Protein AF-A0A170URD8-F1 (afdb_monomer_lite)

Organism: Triatoma infestans (NCBI:txid30076)

InterPro domains:
  IPR011990 Tetratricopeptide-like helical domain superfamily [G3DSA:1.25.40.10] (1-136)
  IPR011990 Tetratricopeptide-like helical domain superfamily [SSF48452] (14-131)
  IPR019734 Tetratricopeptide repeat [PF13181] (67-99)
  IPR019734 Tetratricopeptide repeat [PF13181] (107-130)
  IPR019734 Tetratricopeptide repeat [PS50005] (66-99)
  IPR019734 Tetratricopeptide repeat [SM00028] (66-99)
  IPR019734 Tetratricopeptide repeat [SM00028] (104-136)
  IPR052311 MMS22L-TONSL complex component [PTHR46358] (2-126)

pLDDT: mean 93.07, std 6.32, range [70.12, 98.69]

Foldseek 3Di:
DVVVLVVLVVVVVVDDPPDDLVVLLVSLCVNLVVCVVVVNLVRSLVSLVSSCVSCVVPPVPLVSLLVSLCSNLVSCVSVVVLVRSLVSLVVNLVSCVVPLVVVLVSLQSNLVSCVVVVNNVSSVVSNVSSVVSVVD

Secondary structure (DSSP, 8-state):
-HHHHHHHHHHHHHS-SSS-HHHHHHHHHHHHHHHHHTT-HHHHHHHHHHHHHHHHHTTT-HHHHHHHHHHHHHHHHHTT-HHHHHHHHHHHHHHTTT-HHHHHHHHHHHHHHHHHHT-HHHHHHHHHHHHHHHH-

Sequence (136 aa):
IVAAMCEVEQSLTNLAPDGDYEERKKLYEDLGDMATEIGSFTTALIYYHLMLECVEKCNKKREALIECYVSLAQTYKDNRQYWKALEYFKKELELEENNPSEACKTNMNIAELYTLMGDTDRMIEHYEKAKINSES

Structure (mmCIF, N/CA/C/O backbone):
data_AF-A0A170URD8-F1
#
_entry.id   AF-A0A170URD8-F1
#
loop_
_atom_site.group_PDB
_atom_site.id
_atom_site.type_symbol
_atom_site.label_atom_id
_atom_site.label_alt_id
_atom_site.label_comp_id
_atom_site.label_asym_id
_atom_site.label_entity_id
_atom_site.label_seq_id
_atom_site.pdbx_PDB_ins_code
_atom_site.Cartn_x
_atom_site.Cartn_y
_atom_site.Cartn_z
_atom_site.occupancy
_atom_site.B_iso_or_equiv
_atom_site.auth_seq_id
_atom_site.auth_comp_id
_atom_site.auth_asym_id
_atom_site.auth_atom_id
_atom_site.pdbx_PDB_model_num
ATOM 1 N N . ILE A 1 1 ? -7.564 -15.124 14.603 1.00 74.69 1 ILE A N 1
ATOM 2 C CA . ILE A 1 1 ? -7.919 -14.033 13.670 1.00 74.69 1 ILE A CA 1
ATOM 3 C C . ILE A 1 1 ? -9.274 -13.420 14.024 1.00 74.69 1 ILE A C 1
ATOM 5 O O . ILE A 1 1 ? -9.259 -12.345 14.589 1.00 74.69 1 ILE A O 1
ATOM 9 N N . VAL A 1 2 ? -10.423 -14.094 13.855 1.00 79.06 2 VAL A N 1
ATOM 10 C CA . VAL A 1 2 ? -11.750 -13.472 14.123 1.00 79.06 2 VAL A CA 1
ATOM 11 C C . VAL A 1 2 ? -11.914 -12.906 15.547 1.00 79.06 2 VAL A C 1
ATOM 13 O O . VAL A 1 2 ? -12.385 -11.786 15.704 1.00 79.06 2 VAL A O 1
ATOM 16 N N . ALA A 1 3 ? -11.497 -13.639 16.587 1.00 81.75 3 ALA A N 1
ATOM 17 C CA . ALA A 1 3 ? -11.557 -13.137 17.966 1.00 81.75 3 ALA A CA 1
ATOM 18 C C . ALA A 1 3 ? -10.648 -11.912 18.190 1.00 81.75 3 ALA A C 1
ATOM 20 O O . ALA A 1 3 ? -11.077 -10.942 18.800 1.00 81.75 3 ALA A O 1
ATOM 21 N N . ALA A 1 4 ? -9.439 -11.928 17.618 1.00 83.62 4 ALA A N 1
ATOM 22 C CA . ALA A 1 4 ? -8.497 -10.813 17.695 1.00 83.62 4 ALA A CA 1
ATOM 23 C C . ALA A 1 4 ? -9.024 -9.568 16.959 1.00 83.62 4 ALA A C 1
ATOM 25 O O . ALA A 1 4 ? -8.950 -8.469 17.493 1.00 83.62 4 ALA A O 1
ATOM 26 N N . MET A 1 5 ? -9.647 -9.733 15.785 1.00 84.69 5 MET A N 1
ATOM 27 C CA . MET A 1 5 ? -10.305 -8.624 15.081 1.00 84.69 5 MET A CA 1
ATOM 28 C C . MET A 1 5 ? -11.401 -7.986 15.942 1.00 84.69 5 MET A C 1
ATOM 30 O O . MET A 1 5 ? -11.456 -6.767 16.052 1.00 84.69 5 MET A O 1
ATOM 34 N N . CYS A 1 6 ? -12.226 -8.799 16.610 1.00 85.56 6 CYS A N 1
ATOM 35 C CA . CYS A 1 6 ? -13.277 -8.299 17.498 1.00 85.56 6 CYS A CA 1
ATOM 36 C C . CYS A 1 6 ? -12.710 -7.506 18.694 1.00 85.56 6 CYS A C 1
ATOM 38 O O . CYS A 1 6 ? -13.284 -6.492 19.088 1.00 85.56 6 CYS A O 1
ATOM 40 N N . GLU A 1 7 ? -11.586 -7.945 19.269 1.00 88.94 7 GLU A N 1
ATOM 41 C CA . GLU A 1 7 ? -10.899 -7.235 20.360 1.00 88.94 7 GLU A CA 1
ATOM 42 C C . GLU A 1 7 ? -10.330 -5.883 19.899 1.00 88.94 7 GLU A C 1
ATOM 44 O O . GLU A 1 7 ? -10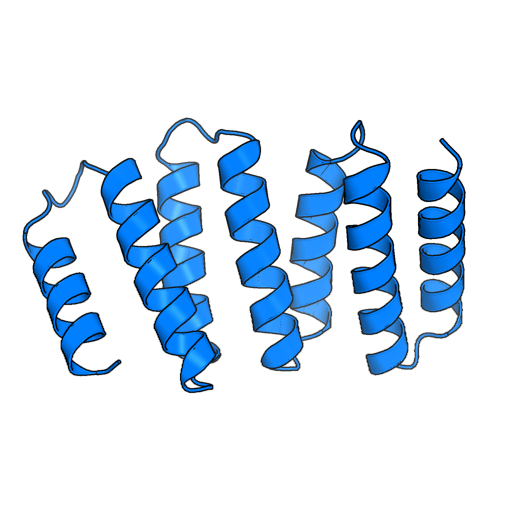.440 -4.879 20.612 1.00 88.94 7 GLU A O 1
ATOM 49 N N . VAL A 1 8 ? -9.764 -5.834 18.690 1.00 87.56 8 VAL A N 1
ATOM 50 C CA . VAL A 1 8 ? -9.246 -4.594 18.096 1.00 87.56 8 VAL A CA 1
ATOM 51 C C . VAL A 1 8 ? -10.387 -3.626 17.762 1.00 87.56 8 VAL A C 1
ATOM 53 O O . VAL A 1 8 ? -10.305 -2.446 18.102 1.00 87.56 8 VAL A O 1
ATOM 56 N N . GLU A 1 9 ? -11.498 -4.111 17.199 1.00 86.38 9 GLU A N 1
ATOM 57 C CA . GLU A 1 9 ? -12.697 -3.296 16.951 1.00 86.38 9 GLU A CA 1
ATOM 58 C C . GLU A 1 9 ? -13.281 -2.726 18.250 1.00 86.38 9 GLU A C 1
ATOM 60 O O . GLU A 1 9 ? -13.606 -1.539 18.321 1.00 86.38 9 GLU A O 1
ATOM 65 N N . GLN A 1 10 ? -13.354 -3.534 19.312 1.00 88.06 10 GLN A N 1
ATOM 66 C CA . GLN A 1 10 ? -13.799 -3.065 20.622 1.00 88.06 10 GLN A CA 1
ATOM 67 C C . GLN A 1 10 ? -12.855 -1.997 21.191 1.00 88.06 10 GLN A C 1
ATOM 69 O O . GLN A 1 10 ? -13.317 -0.969 21.692 1.00 88.06 10 GLN A O 1
ATOM 74 N N . SER A 1 11 ? -11.541 -2.192 21.066 1.00 87.56 11 SER A N 1
ATOM 75 C CA . SER A 1 11 ? -10.547 -1.191 21.470 1.00 87.56 11 SER A CA 1
ATOM 76 C C . SER A 1 11 ? -10.758 0.133 20.732 1.00 87.56 11 SER A C 1
ATOM 78 O O . SER A 1 11 ? -10.736 1.192 21.355 1.00 87.56 11 SER A O 1
ATOM 80 N N . LEU A 1 12 ? -11.085 0.081 19.439 1.00 87.19 12 LEU A N 1
ATOM 81 C CA . LEU A 1 12 ? -11.351 1.261 18.618 1.00 87.19 12 LEU A CA 1
ATOM 82 C C . LEU A 1 12 ? -12.617 2.023 19.046 1.00 87.19 12 LEU A C 1
ATOM 84 O O . LEU A 1 12 ? -12.649 3.253 18.969 1.00 87.19 12 LEU A O 1
ATOM 88 N N . THR A 1 13 ? -13.645 1.313 19.527 1.00 85.31 13 THR A N 1
ATOM 89 C CA . THR A 1 13 ? -14.868 1.934 20.074 1.00 85.31 13 THR A CA 1
ATOM 90 C C . THR A 1 13 ? -14.667 2.604 21.433 1.00 85.31 13 THR A C 1
ATOM 92 O O . THR A 1 13 ? -15.439 3.493 21.786 1.00 85.31 13 THR A O 1
ATOM 95 N N . ASN A 1 14 ? -13.629 2.213 22.179 1.00 86.88 14 ASN A N 1
ATOM 96 C CA . ASN A 1 14 ? -13.294 2.821 23.468 1.00 86.88 14 ASN A CA 1
ATOM 97 C C . ASN A 1 14 ? -12.511 4.138 23.325 1.00 86.88 14 ASN A C 1
ATOM 99 O O . ASN A 1 14 ? -12.420 4.893 24.293 1.00 86.88 14 ASN A O 1
ATOM 103 N N . LEU A 1 15 ? -11.952 4.420 22.143 1.00 84.69 15 LEU A N 1
ATOM 104 C CA . LEU A 1 15 ? -11.221 5.657 21.865 1.00 84.69 15 LEU A CA 1
ATOM 105 C C . LEU A 1 15 ? -12.174 6.835 21.638 1.00 84.69 15 LEU A C 1
ATOM 107 O O . LEU A 1 15 ? -13.244 6.687 21.038 1.00 84.69 15 LEU A O 1
ATOM 111 N N . ALA A 1 16 ? -11.760 8.034 22.054 1.00 78.81 16 ALA A N 1
ATOM 112 C CA . ALA A 1 16 ? -12.552 9.247 21.861 1.00 78.81 16 ALA A CA 1
ATOM 113 C C . ALA A 1 16 ? -12.769 9.526 20.355 1.00 78.81 16 ALA A C 1
ATOM 115 O O . ALA A 1 16 ? -11.823 9.366 19.580 1.00 78.81 16 ALA A O 1
ATOM 116 N N . PRO A 1 17 ? -13.973 9.943 19.905 1.00 71.31 17 PRO A N 1
ATOM 117 C CA . PRO A 1 17 ? -14.274 10.125 18.478 1.00 71.31 17 PRO A CA 1
ATOM 118 C C . PRO A 1 17 ? -13.344 11.114 17.763 1.00 71.31 17 PRO A C 1
ATOM 120 O O . PRO A 1 17 ? -12.943 10.862 16.631 1.00 71.31 17 PRO A O 1
ATOM 123 N N . ASP A 1 18 ? -12.967 12.193 18.454 1.00 70.12 18 ASP A N 1
ATOM 124 C CA . ASP A 1 18 ? -12.090 13.254 17.956 1.00 70.12 18 ASP A CA 1
ATOM 125 C C . ASP A 1 18 ? -10.804 13.293 18.794 1.00 70.12 18 ASP A C 1
ATOM 127 O O . ASP A 1 18 ? -10.656 14.090 19.721 1.00 70.12 18 ASP A O 1
ATOM 131 N N . GLY A 1 19 ? -9.882 12.378 18.498 1.00 74.12 19 GLY A N 1
ATOM 132 C CA . GLY A 1 19 ? -8.642 12.200 19.250 1.00 74.12 19 GLY A CA 1
ATOM 133 C C . GLY A 1 19 ? -7.937 10.890 18.907 1.00 74.12 19 GLY A C 1
ATOM 134 O O . GLY A 1 19 ? -8.442 10.082 18.125 1.00 74.12 19 GLY A O 1
ATOM 135 N N . ASP A 1 20 ? -6.750 10.698 19.482 1.00 84.44 20 ASP A N 1
ATOM 136 C CA . ASP A 1 20 ? -6.018 9.423 19.484 1.00 84.44 20 ASP A CA 1
ATOM 137 C C . ASP A 1 20 ? -5.695 8.843 18.096 1.00 84.44 20 ASP A C 1
ATOM 139 O O . ASP A 1 20 ? -5.567 7.634 17.925 1.00 84.44 20 ASP A O 1
ATOM 143 N N . TYR A 1 21 ? -5.523 9.697 17.080 1.00 87.31 21 TYR A N 1
ATOM 144 C CA . TYR A 1 21 ? -5.252 9.257 15.704 1.00 87.31 21 TYR A CA 1
ATOM 145 C C . TYR A 1 21 ? -4.006 8.365 15.578 1.00 87.31 21 TYR A C 1
ATOM 147 O O . TYR A 1 21 ? -3.983 7.494 14.719 1.00 87.31 21 TYR A O 1
ATOM 155 N N . GLU A 1 22 ? -2.994 8.533 16.436 1.00 87.62 22 GLU A N 1
ATOM 156 C CA . GLU A 1 22 ? -1.812 7.652 16.460 1.00 87.62 22 GLU A CA 1
ATOM 157 C C . GLU A 1 22 ? -2.142 6.241 16.983 1.00 87.62 22 GLU A C 1
ATOM 159 O O . GLU A 1 22 ? -1.612 5.254 16.476 1.00 87.62 22 GLU A O 1
ATOM 164 N N . GLU A 1 23 ? -3.037 6.112 17.969 1.00 90.50 23 GLU A N 1
ATOM 165 C CA . GLU A 1 23 ? -3.508 4.800 18.434 1.00 90.50 23 GLU A CA 1
ATOM 166 C C . GLU A 1 23 ? -4.469 4.176 17.419 1.00 90.50 23 GLU A C 1
ATOM 168 O O . GLU A 1 23 ? -4.313 3.009 17.064 1.00 90.50 23 GLU A O 1
ATOM 173 N N . ARG A 1 24 ? -5.394 4.967 16.859 1.00 91.69 24 ARG A N 1
ATOM 174 C CA . ARG A 1 24 ? -6.296 4.526 15.781 1.00 91.69 24 ARG A CA 1
ATOM 175 C C . ARG A 1 24 ? -5.526 4.026 14.562 1.00 91.69 24 ARG A C 1
ATOM 177 O O . ARG A 1 24 ? -5.892 2.993 14.014 1.00 91.69 24 ARG A O 1
ATOM 184 N N . LYS A 1 25 ? -4.450 4.719 14.171 1.00 93.94 25 LYS A N 1
ATOM 185 C CA . LYS A 1 25 ? -3.558 4.317 13.073 1.00 93.94 25 LYS A CA 1
ATOM 186 C C . LYS A 1 25 ? -3.067 2.883 13.265 1.00 93.94 25 LYS A C 1
ATOM 188 O O . LYS A 1 25 ? -3.207 2.088 12.345 1.00 93.94 25 LYS A O 1
ATOM 193 N N . LYS A 1 26 ? -2.576 2.541 14.461 1.00 92.88 26 LYS A N 1
ATOM 194 C CA . LYS A 1 26 ? -2.091 1.185 14.776 1.00 92.88 26 LYS A CA 1
ATOM 195 C C . LYS A 1 26 ? -3.207 0.143 14.748 1.00 92.88 26 LYS A C 1
ATOM 197 O O . LYS A 1 26 ? -3.044 -0.907 14.151 1.00 92.88 26 LYS A O 1
ATOM 202 N N . LEU A 1 27 ? -4.363 0.451 15.333 1.00 94.81 27 LEU A N 1
ATOM 203 C CA . LEU A 1 27 ? -5.493 -0.484 15.332 1.00 94.81 27 LEU A CA 1
ATOM 204 C C . LEU A 1 27 ? -6.016 -0.751 13.910 1.00 94.81 27 LEU A C 1
ATOM 206 O O . LEU A 1 27 ? -6.393 -1.875 13.588 1.00 94.81 27 LEU A O 1
ATOM 210 N N . TYR A 1 28 ? -6.045 0.268 13.046 1.00 96.12 28 TYR A N 1
ATOM 211 C CA . TYR A 1 28 ? -6.420 0.091 11.643 1.00 96.12 28 TYR A CA 1
ATOM 212 C C . TYR A 1 28 ? -5.372 -0.682 10.841 1.00 96.12 28 TYR A C 1
ATOM 214 O O . TYR A 1 28 ? -5.749 -1.460 9.969 1.00 96.12 28 TYR A O 1
ATOM 222 N N . GLU A 1 29 ? -4.087 -0.504 11.141 1.00 96.25 29 GLU A N 1
ATOM 223 C CA . GLU A 1 29 ? -3.002 -1.318 10.588 1.00 96.25 29 GLU A CA 1
ATOM 224 C C . GLU A 1 29 ? -3.204 -2.801 10.945 1.00 96.25 29 GLU A C 1
ATOM 226 O O . GLU A 1 29 ? -3.334 -3.626 10.043 1.00 96.25 29 GLU A O 1
ATOM 231 N N . ASP A 1 30 ? -3.411 -3.115 12.230 1.00 95.81 30 ASP A N 1
ATOM 232 C CA . ASP A 1 30 ? -3.658 -4.484 12.707 1.00 95.81 30 ASP A CA 1
ATOM 233 C C . ASP A 1 30 ? -4.892 -5.126 12.039 1.00 95.81 30 ASP A C 1
ATOM 235 O O . ASP A 1 30 ? -4.877 -6.295 11.644 1.00 95.81 30 ASP A O 1
ATOM 239 N N . LEU A 1 31 ? -5.989 -4.370 11.894 1.00 95.94 31 LEU A N 1
ATOM 240 C CA . LEU A 1 31 ? -7.203 -4.843 11.216 1.00 95.94 31 LEU A CA 1
ATOM 241 C C . LEU A 1 31 ? -6.988 -5.059 9.714 1.00 95.94 31 LEU A C 1
ATOM 243 O O . LEU A 1 31 ? -7.526 -6.019 9.154 1.00 95.94 31 LEU A O 1
ATOM 247 N N . GLY A 1 32 ? -6.219 -4.182 9.067 1.00 96.94 32 GLY A N 1
ATOM 248 C CA . GLY A 1 32 ? -5.831 -4.310 7.666 1.00 96.94 32 GLY A CA 1
ATOM 249 C C . GLY A 1 32 ? -5.001 -5.568 7.420 1.00 96.94 32 GLY A C 1
ATOM 250 O O . GLY A 1 32 ? -5.326 -6.354 6.525 1.00 96.94 32 GLY A O 1
ATOM 251 N N . ASP A 1 33 ? -4.003 -5.806 8.268 1.00 96.00 33 ASP A N 1
ATOM 252 C CA . ASP A 1 33 ? -3.121 -6.970 8.199 1.00 96.00 33 ASP A CA 1
ATOM 253 C C . ASP A 1 33 ? -3.913 -8.265 8.412 1.00 96.00 33 ASP A C 1
ATOM 255 O O . ASP A 1 33 ? -3.893 -9.157 7.560 1.00 96.00 33 ASP A O 1
ATOM 259 N N . MET A 1 34 ? -4.724 -8.335 9.474 1.00 95.81 34 MET A N 1
ATOM 260 C CA . MET A 1 34 ? -5.591 -9.489 9.742 1.00 95.81 34 MET A CA 1
ATOM 261 C C . MET A 1 34 ? -6.576 -9.765 8.597 1.00 95.81 34 MET A C 1
ATOM 263 O O . MET A 1 34 ? -6.839 -10.925 8.268 1.00 95.81 34 MET A O 1
ATOM 267 N N . ALA A 1 35 ? -7.135 -8.720 7.977 1.00 95.56 35 ALA A N 1
ATOM 268 C CA . ALA A 1 35 ? -8.026 -8.866 6.830 1.00 95.56 35 ALA A CA 1
ATOM 269 C C . ALA A 1 35 ? -7.286 -9.382 5.581 1.00 95.56 35 ALA A C 1
ATOM 271 O O . ALA A 1 35 ? -7.847 -10.185 4.828 1.00 95.56 35 ALA A O 1
ATOM 272 N N . THR A 1 36 ? -6.036 -8.966 5.375 1.00 95.62 36 THR A N 1
ATOM 273 C CA . THR A 1 36 ? -5.168 -9.455 4.294 1.00 95.62 36 THR A CA 1
ATOM 274 C C . THR A 1 36 ? -4.806 -10.927 4.497 1.00 95.62 36 THR A C 1
ATOM 276 O O . THR A 1 36 ? -4.917 -11.712 3.555 1.00 95.62 36 THR A O 1
ATOM 279 N N . GLU A 1 37 ? -4.479 -11.339 5.727 1.00 94.25 37 GLU A N 1
ATOM 280 C CA . GLU A 1 37 ? -4.149 -12.733 6.070 1.00 94.25 37 GLU A CA 1
ATOM 281 C C . GLU A 1 37 ? -5.276 -13.722 5.738 1.00 94.25 37 GLU A C 1
ATOM 283 O O . GLU A 1 37 ? -5.018 -14.853 5.322 1.00 94.25 37 GLU A O 1
ATOM 288 N N . ILE A 1 38 ? -6.538 -13.305 5.886 1.00 94.25 38 ILE A N 1
ATOM 289 C CA . ILE A 1 38 ? -7.708 -14.134 5.546 1.00 94.25 38 ILE A CA 1
ATOM 290 C C . ILE A 1 38 ? -8.151 -13.988 4.082 1.00 94.25 38 ILE A C 1
ATOM 292 O O . ILE A 1 38 ? -9.177 -14.548 3.694 1.00 94.25 38 ILE A O 1
ATOM 296 N N . GLY A 1 39 ? -7.408 -13.231 3.268 1.00 94.44 39 GLY A N 1
ATOM 297 C CA . GLY A 1 39 ? -7.701 -12.984 1.853 1.00 94.44 39 GLY A CA 1
ATOM 298 C C . GLY A 1 39 ? -8.850 -12.002 1.601 1.00 94.44 39 GLY A C 1
ATOM 299 O O . GLY A 1 39 ? -9.344 -11.901 0.477 1.00 94.44 39 GLY A O 1
ATOM 300 N N . SER A 1 40 ? -9.295 -11.264 2.622 1.00 96.38 40 SER A N 1
ATOM 301 C CA . SER A 1 40 ? -10.372 -10.276 2.516 1.00 96.38 40 SER A CA 1
ATOM 302 C C . SER A 1 40 ? -9.830 -8.901 2.118 1.00 96.38 40 SER A C 1
ATOM 304 O O . SER A 1 40 ? -9.974 -7.914 2.844 1.00 96.38 40 SER A O 1
ATOM 306 N N . PHE A 1 41 ? -9.224 -8.817 0.931 1.00 97.31 41 PHE A N 1
ATOM 307 C CA . PHE A 1 41 ? -8.507 -7.618 0.477 1.00 97.31 41 PHE A CA 1
ATOM 308 C C . PHE A 1 41 ? -9.380 -6.359 0.404 1.00 97.31 41 PHE A C 1
ATOM 310 O O . PHE A 1 41 ? -8.911 -5.262 0.684 1.00 97.31 41 PHE A O 1
ATOM 317 N N . THR A 1 42 ? -10.665 -6.480 0.062 1.00 97.44 42 THR A N 1
ATOM 318 C CA . THR A 1 42 ? -11.583 -5.326 0.053 1.00 97.44 42 THR A CA 1
ATOM 319 C C . THR A 1 42 ? -11.757 -4.731 1.450 1.00 97.44 42 THR A C 1
ATOM 321 O O . THR A 1 42 ? -11.798 -3.512 1.590 1.00 97.44 42 THR A O 1
ATOM 324 N N . THR A 1 43 ? -11.822 -5.577 2.479 1.00 95.62 43 THR A N 1
ATOM 325 C CA . THR A 1 43 ? -11.903 -5.135 3.876 1.00 95.62 43 THR A CA 1
ATOM 326 C C . THR A 1 43 ? -10.574 -4.546 4.336 1.00 95.62 43 THR A C 1
ATOM 328 O O . THR A 1 43 ? -10.567 -3.477 4.937 1.00 95.62 43 THR A O 1
ATOM 331 N N . ALA A 1 44 ? -9.454 -5.181 3.982 1.00 97.88 44 ALA A N 1
ATOM 332 C CA . ALA A 1 44 ? -8.123 -4.659 4.282 1.00 97.88 44 ALA A CA 1
ATOM 333 C C . ALA A 1 44 ? -7.925 -3.244 3.717 1.00 97.88 44 ALA A C 1
ATOM 335 O O . ALA A 1 44 ? -7.492 -2.343 4.429 1.00 97.88 44 ALA A O 1
ATOM 336 N N . LEU A 1 45 ? -8.353 -3.009 2.470 1.00 98.50 45 LEU A N 1
ATOM 337 C CA . LEU A 1 45 ? -8.320 -1.681 1.854 1.00 98.50 45 LEU A CA 1
ATOM 338 C C . LEU A 1 45 ? -9.109 -0.641 2.656 1.00 98.50 45 LEU A C 1
ATOM 340 O O . LEU A 1 45 ? -8.641 0.485 2.782 1.00 98.50 45 LEU A O 1
ATOM 344 N N . ILE A 1 46 ? -10.281 -0.989 3.201 1.00 97.75 46 ILE A N 1
ATOM 345 C CA . ILE A 1 46 ? -11.058 -0.064 4.044 1.00 97.75 46 ILE A CA 1
ATOM 346 C C . ILE A 1 46 ? -10.228 0.356 5.259 1.00 97.75 46 ILE A C 1
ATOM 348 O O . ILE A 1 46 ? -10.099 1.552 5.518 1.00 97.75 46 ILE A O 1
ATOM 352 N N . TYR A 1 47 ? -9.632 -0.602 5.972 1.00 97.56 47 TYR A N 1
ATOM 353 C CA . TYR A 1 47 ? -8.839 -0.298 7.160 1.00 97.56 47 TYR A CA 1
ATOM 354 C C . TYR A 1 47 ? -7.560 0.482 6.830 1.00 97.56 47 TYR A C 1
ATOM 356 O O . TYR A 1 47 ? -7.288 1.480 7.490 1.00 97.56 47 TYR A O 1
ATOM 364 N N . TYR A 1 48 ? -6.835 0.145 5.762 1.00 98.38 48 TYR A N 1
ATOM 365 C CA . TYR A 1 48 ? -5.654 0.921 5.365 1.00 98.38 48 TYR A CA 1
ATOM 366 C C . TYR A 1 48 ? -5.988 2.343 4.876 1.00 98.38 48 TYR A C 1
ATOM 368 O O . TYR A 1 48 ? -5.190 3.259 5.064 1.00 98.38 48 TYR A O 1
ATOM 376 N N . HIS A 1 49 ? -7.175 2.588 4.305 1.00 98.25 49 HIS A N 1
ATOM 377 C CA . HIS A 1 49 ? -7.621 3.965 4.026 1.00 98.25 49 HIS A CA 1
ATOM 378 C C . HIS A 1 49 ? -7.932 4.741 5.306 1.00 98.25 49 HIS A C 1
ATOM 380 O O . HIS A 1 49 ? -7.584 5.914 5.404 1.00 98.25 49 HIS A O 1
ATOM 386 N N . LEU A 1 50 ? -8.543 4.096 6.304 1.00 95.88 50 LEU A N 1
ATOM 387 C CA . LEU A 1 50 ? -8.775 4.710 7.616 1.00 95.88 50 LEU A CA 1
ATOM 388 C C . LEU A 1 50 ? -7.455 4.989 8.355 1.00 95.88 50 LEU A C 1
ATOM 390 O O . LEU A 1 50 ? -7.315 6.024 9.010 1.00 95.88 50 LEU A O 1
ATOM 394 N N . MET A 1 51 ? -6.466 4.104 8.208 1.00 96.38 51 MET A N 1
ATOM 395 C CA . MET A 1 51 ? -5.092 4.307 8.674 1.00 96.38 51 MET A CA 1
ATOM 396 C C . MET A 1 51 ? -4.471 5.549 8.018 1.00 96.38 51 MET A C 1
ATOM 398 O O . MET A 1 51 ? -3.958 6.418 8.726 1.00 96.38 51 MET A O 1
ATOM 402 N N . LEU A 1 52 ? -4.586 5.684 6.691 1.00 96.69 52 LEU A N 1
ATOM 403 C CA . LEU A 1 52 ? -4.110 6.858 5.956 1.00 96.69 52 LEU A CA 1
ATOM 404 C C . LEU A 1 52 ? -4.803 8.146 6.424 1.00 96.69 52 LEU A C 1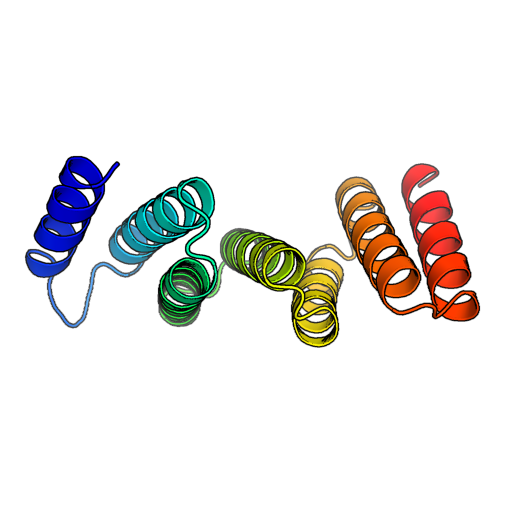
ATOM 406 O O . LEU A 1 52 ? -4.124 9.138 6.681 1.00 96.69 52 LEU A O 1
ATOM 410 N N . GLU A 1 53 ? -6.125 8.131 6.615 1.00 94.75 53 GLU A N 1
ATOM 411 C CA . GLU A 1 53 ? -6.871 9.285 7.135 1.00 94.75 53 GLU A CA 1
ATOM 412 C C . GLU A 1 53 ? -6.361 9.713 8.523 1.00 94.75 53 GLU A C 1
ATOM 414 O O . GLU A 1 53 ? -6.231 10.907 8.807 1.00 94.75 53 GLU A O 1
ATOM 419 N N . CYS A 1 54 ? -6.013 8.750 9.385 1.00 93.31 54 CYS A N 1
ATOM 420 C CA . CYS A 1 54 ? -5.414 9.042 10.685 1.00 93.31 54 CYS A CA 1
ATOM 421 C C . CYS A 1 54 ? -4.061 9.745 10.535 1.00 93.31 54 CYS A C 1
ATOM 423 O O . CYS A 1 54 ? -3.838 10.767 11.182 1.00 93.31 54 CYS A O 1
ATOM 425 N N . VAL A 1 55 ? -3.182 9.255 9.656 1.00 94.19 55 VAL A N 1
ATOM 426 C CA . VAL A 1 55 ? -1.879 9.889 9.382 1.00 94.19 55 VAL A CA 1
ATOM 427 C C . VAL A 1 55 ? -2.052 11.293 8.797 1.00 94.19 55 VAL A C 1
ATOM 429 O O . VAL A 1 55 ? -1.339 12.225 9.178 1.00 94.19 55 VAL A O 1
ATOM 432 N N . GLU A 1 56 ? -3.033 11.484 7.915 1.00 92.50 56 GLU A N 1
ATOM 433 C CA . GLU A 1 56 ? -3.340 12.789 7.331 1.00 92.50 56 GLU A CA 1
ATOM 434 C C . GLU A 1 56 ? -3.830 13.808 8.362 1.00 92.50 56 GLU A C 1
ATOM 436 O O . GLU A 1 56 ? -3.510 14.996 8.247 1.00 92.50 56 GLU A O 1
ATOM 441 N N . LYS A 1 57 ? -4.559 13.341 9.381 1.00 90.31 57 LYS A N 1
ATOM 442 C CA . LYS A 1 57 ? -5.012 14.142 10.524 1.00 90.31 57 LYS A CA 1
ATOM 443 C C . LYS A 1 57 ? -3.923 14.344 11.585 1.00 90.31 57 LYS A C 1
ATOM 445 O O . LYS A 1 57 ? -3.989 15.320 12.331 1.00 90.31 57 LYS A O 1
ATOM 450 N N . CYS A 1 58 ? -2.900 13.487 11.624 1.00 84.88 58 CYS A N 1
ATOM 451 C CA . CYS A 1 58 ? -1.810 13.525 12.601 1.00 84.88 58 CYS A CA 1
ATOM 452 C C . CYS A 1 58 ? -0.453 13.887 11.978 1.00 84.88 58 CYS A C 1
ATOM 454 O O . CYS A 1 58 ? 0.412 13.044 11.757 1.00 84.88 58 CYS A O 1
ATOM 456 N N . ASN A 1 59 ? -0.236 15.184 11.741 1.00 81.81 59 ASN A N 1
ATOM 457 C CA . ASN A 1 59 ? 1.061 15.782 11.381 1.00 81.81 59 ASN A CA 1
ATOM 458 C C . ASN A 1 59 ? 1.768 15.217 10.124 1.00 81.81 59 ASN A C 1
ATOM 460 O O . ASN A 1 59 ? 2.888 15.634 9.842 1.00 81.81 59 ASN A O 1
ATOM 464 N N . LYS A 1 60 ? 1.143 14.305 9.358 1.00 86.19 60 LYS A N 1
ATOM 465 C CA . LYS A 1 60 ? 1.626 13.801 8.058 1.00 86.19 60 LYS A CA 1
ATOM 466 C C . LYS A 1 60 ? 3.103 13.397 8.062 1.00 86.19 60 LYS A C 1
ATOM 468 O O . LYS A 1 60 ? 3.857 13.775 7.165 1.00 86.19 60 LYS A O 1
ATOM 473 N N . LYS A 1 61 ? 3.532 12.655 9.089 1.00 90.56 61 LYS A N 1
ATOM 474 C CA . LYS A 1 61 ? 4.916 12.162 9.158 1.00 90.56 61 L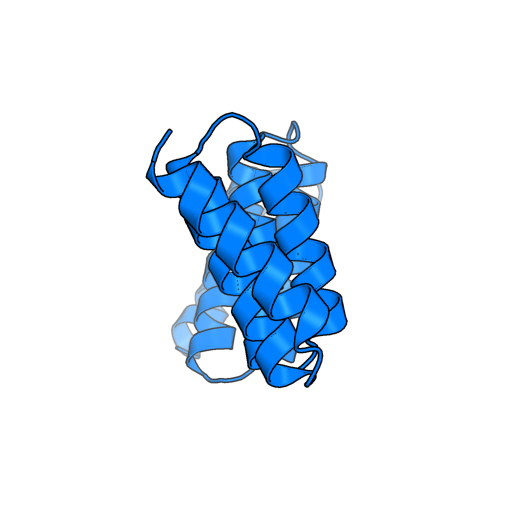YS A CA 1
ATOM 475 C C . LYS A 1 61 ? 5.224 11.351 7.901 1.00 90.56 61 LYS A C 1
ATOM 477 O O . LYS A 1 61 ? 4.439 10.478 7.528 1.00 90.56 61 LYS A O 1
ATOM 482 N N . ARG A 1 62 ? 6.359 11.652 7.264 1.00 92.50 62 ARG A N 1
ATOM 483 C CA . ARG A 1 62 ? 6.777 11.041 5.996 1.00 92.50 62 ARG A CA 1
ATOM 484 C C . ARG A 1 62 ? 6.778 9.518 6.097 1.00 92.50 62 ARG A C 1
ATOM 486 O O . ARG A 1 62 ? 6.214 8.861 5.233 1.00 92.50 62 ARG A O 1
ATOM 493 N N . GLU A 1 63 ? 7.354 8.980 7.168 1.00 92.44 63 GLU A N 1
ATOM 494 C CA . GLU A 1 63 ? 7.468 7.538 7.400 1.00 92.44 63 GLU A CA 1
ATOM 495 C C . GLU A 1 63 ? 6.090 6.870 7.500 1.00 92.44 63 GLU A C 1
ATOM 497 O O . GLU A 1 63 ? 5.839 5.860 6.852 1.00 92.44 63 GLU A O 1
ATOM 502 N N . ALA A 1 64 ? 5.152 7.488 8.222 1.00 94.00 64 ALA A N 1
ATOM 503 C CA . ALA A 1 64 ? 3.802 6.952 8.379 1.00 94.00 64 ALA A CA 1
ATOM 504 C C . ALA A 1 64 ? 2.992 6.982 7.067 1.00 94.00 64 ALA A C 1
ATOM 506 O O . ALA A 1 64 ? 2.163 6.104 6.833 1.00 94.00 64 ALA A O 1
ATOM 507 N N . LEU A 1 65 ? 3.225 7.974 6.197 1.00 96.19 65 LEU A N 1
ATOM 508 C CA . LEU A 1 65 ? 2.615 8.012 4.862 1.00 96.19 65 LEU A CA 1
ATOM 509 C C . LEU A 1 65 ? 3.153 6.890 3.969 1.00 96.19 65 LEU A C 1
ATOM 511 O O . LEU A 1 65 ? 2.368 6.248 3.276 1.00 96.19 65 LEU A O 1
ATOM 515 N N . ILE A 1 66 ? 4.464 6.641 4.015 1.00 95.88 66 ILE A N 1
ATOM 516 C CA . ILE A 1 66 ? 5.112 5.551 3.272 1.00 95.88 66 ILE A CA 1
ATOM 517 C C . ILE A 1 66 ? 4.519 4.205 3.685 1.00 95.88 66 ILE A C 1
ATOM 519 O O . ILE A 1 66 ? 4.077 3.462 2.814 1.00 95.88 66 ILE A O 1
ATOM 523 N N . GLU A 1 67 ? 4.412 3.932 4.989 1.00 95.62 67 GLU A N 1
ATOM 524 C CA . GLU A 1 67 ? 3.776 2.711 5.509 1.00 95.62 67 GLU A CA 1
ATOM 525 C C . GLU A 1 67 ? 2.354 2.528 4.949 1.00 95.62 67 GLU A C 1
ATOM 527 O O . GLU A 1 67 ? 2.024 1.470 4.413 1.00 95.62 67 GLU A O 1
ATOM 532 N N . CYS A 1 68 ? 1.527 3.581 4.979 1.00 97.38 68 CYS A N 1
ATOM 533 C CA . CYS A 1 68 ? 0.167 3.524 4.433 1.00 97.38 68 CYS A CA 1
ATOM 534 C C . CYS A 1 68 ? 0.158 3.228 2.926 1.00 97.38 68 CYS A C 1
ATOM 536 O O . CYS A 1 68 ? -0.665 2.445 2.444 1.00 97.38 68 CYS A O 1
ATOM 538 N N . TYR A 1 69 ? 1.044 3.871 2.162 1.00 98.25 69 TYR A N 1
ATOM 539 C CA . TYR A 1 69 ? 1.113 3.698 0.714 1.00 98.25 69 TYR A CA 1
ATOM 540 C C . TYR A 1 69 ? 1.591 2.304 0.322 1.00 98.25 69 TYR A C 1
ATOM 542 O O . TYR A 1 69 ? 0.993 1.717 -0.578 1.00 98.25 69 TYR A O 1
ATOM 550 N N . VAL A 1 70 ? 2.574 1.745 1.029 1.00 97.75 70 VAL A N 1
ATOM 551 C CA . VAL A 1 70 ? 3.039 0.366 0.826 1.00 97.75 70 VAL A CA 1
ATOM 552 C C . VAL A 1 70 ? 1.897 -0.621 1.071 1.00 97.75 70 VAL A C 1
ATOM 554 O O . VAL A 1 70 ? 1.592 -1.432 0.190 1.00 97.75 70 VAL A O 1
ATOM 557 N N . SER A 1 71 ? 1.209 -0.519 2.214 1.00 98.25 71 SER A N 1
ATOM 558 C CA . SER A 1 71 ? 0.107 -1.427 2.561 1.00 98.25 71 SER A CA 1
ATOM 559 C C . SER A 1 71 ? -1.050 -1.334 1.566 1.00 98.25 71 SER A C 1
ATOM 561 O O . SER A 1 71 ? -1.553 -2.357 1.091 1.00 98.25 71 SER A O 1
ATOM 563 N N . LEU A 1 72 ? -1.439 -0.120 1.157 1.00 98.69 72 LEU A N 1
ATOM 564 C CA . LEU A 1 72 ? -2.460 0.076 0.126 1.00 98.69 72 LEU A CA 1
ATOM 565 C C . LEU A 1 72 ? -2.018 -0.483 -1.230 1.00 98.69 72 LEU A C 1
ATOM 567 O O . LEU A 1 72 ? -2.793 -1.192 -1.874 1.00 98.69 72 LEU A O 1
ATOM 571 N N . ALA A 1 73 ? -0.794 -0.191 -1.672 1.00 98.44 73 ALA A N 1
ATOM 572 C CA . ALA A 1 73 ? -0.286 -0.629 -2.967 1.00 98.44 73 ALA A CA 1
ATOM 573 C C . ALA A 1 73 ? -0.241 -2.157 -3.071 1.00 98.44 73 ALA A C 1
ATOM 575 O O . ALA A 1 73 ? -0.760 -2.732 -4.034 1.00 98.44 73 ALA A O 1
ATOM 576 N N . GLN A 1 74 ? 0.309 -2.815 -2.051 1.00 98.12 74 GLN A N 1
ATOM 577 C CA . GLN A 1 74 ? 0.397 -4.268 -1.983 1.00 98.12 74 GLN A CA 1
ATOM 578 C C . GLN A 1 74 ? -0.999 -4.904 -1.939 1.00 98.12 74 GLN A C 1
ATOM 580 O O . GLN A 1 74 ? -1.299 -5.786 -2.742 1.00 98.12 74 GLN A O 1
ATOM 585 N N . THR A 1 75 ? -1.909 -4.374 -1.120 1.00 98.44 75 THR A N 1
ATOM 586 C CA . THR A 1 75 ? -3.282 -4.897 -1.032 1.00 98.44 75 THR A CA 1
ATOM 587 C C . THR A 1 75 ? -4.062 -4.704 -2.334 1.00 98.44 75 THR A C 1
ATOM 589 O O . THR A 1 75 ? -4.813 -5.585 -2.756 1.00 98.44 75 THR A O 1
ATOM 592 N N . TYR A 1 76 ? -3.882 -3.578 -3.034 1.00 98.62 76 TYR A N 1
ATOM 593 C CA . TYR A 1 76 ? -4.466 -3.391 -4.364 1.00 98.62 76 TYR A CA 1
ATOM 594 C C . TYR A 1 76 ? -3.879 -4.361 -5.394 1.00 98.62 76 TYR A C 1
ATOM 596 O O . TYR A 1 76 ? -4.632 -4.840 -6.247 1.00 98.62 76 TYR A O 1
ATOM 604 N N . LYS A 1 77 ? -2.575 -4.669 -5.322 1.00 98.12 77 LYS A N 1
ATOM 605 C CA . LYS A 1 77 ? -1.929 -5.675 -6.178 1.00 98.12 77 LYS A CA 1
ATOM 606 C C . LYS A 1 77 ? -2.546 -7.053 -5.946 1.00 98.12 77 LYS A C 1
ATOM 608 O O . LYS A 1 77 ? -2.966 -7.692 -6.913 1.00 98.12 77 LYS A O 1
ATOM 613 N N . ASP A 1 78 ? -2.683 -7.457 -4.688 1.00 97.12 78 ASP A N 1
ATOM 614 C CA . ASP A 1 78 ? -3.259 -8.749 -4.301 1.00 97.12 78 ASP A CA 1
ATOM 615 C C . ASP A 1 78 ? -4.745 -8.845 -4.682 1.00 97.12 78 ASP A C 1
ATOM 617 O O . ASP A 1 78 ? -5.211 -9.870 -5.185 1.00 97.12 78 ASP A O 1
ATOM 621 N N . ASN A 1 79 ? -5.468 -7.724 -4.605 1.00 97.62 79 ASN A N 1
ATOM 622 C CA . ASN A 1 79 ? -6.838 -7.590 -5.105 1.00 97.62 79 ASN A CA 1
ATOM 623 C C . ASN A 1 79 ? -6.939 -7.385 -6.634 1.00 97.62 79 ASN A C 1
ATOM 625 O O . ASN A 1 79 ? -7.997 -7.012 -7.145 1.00 97.62 79 ASN A O 1
ATOM 629 N N . ARG A 1 80 ? -5.842 -7.575 -7.382 1.00 97.62 80 ARG A N 1
ATOM 630 C CA . ARG A 1 80 ? -5.743 -7.443 -8.851 1.00 97.62 80 ARG A CA 1
ATOM 631 C C . ARG A 1 80 ? -6.158 -6.078 -9.423 1.00 97.62 80 ARG A C 1
ATOM 633 O O . ARG A 1 80 ? -6.434 -5.951 -10.615 1.00 97.62 80 ARG A O 1
ATOM 640 N N . GLN A 1 8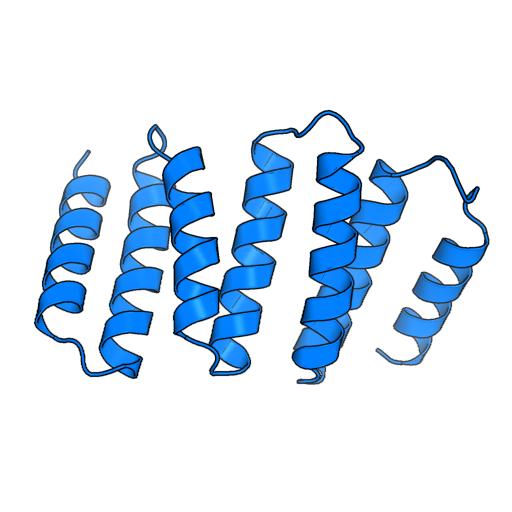1 ? -6.173 -5.032 -8.601 1.00 98.38 81 GLN A N 1
ATOM 641 C CA . GLN A 1 81 ? -6.433 -3.647 -9.003 1.00 98.38 81 GLN A CA 1
ATOM 642 C C . GLN A 1 81 ? -5.110 -2.937 -9.332 1.00 98.38 81 GLN A C 1
ATOM 644 O O . GLN A 1 81 ? -4.717 -1.972 -8.675 1.00 98.38 81 GLN A O 1
ATOM 649 N N . TYR A 1 82 ? -4.420 -3.415 -10.371 1.00 98.19 82 TYR A N 1
ATOM 650 C CA . TYR A 1 82 ? -3.034 -3.032 -10.681 1.00 98.19 82 TYR A CA 1
ATOM 651 C C . TYR A 1 82 ? -2.826 -1.528 -10.907 1.00 98.19 82 TYR A C 1
ATOM 653 O O . TYR A 1 82 ? -1.839 -0.970 -10.437 1.00 98.19 82 TYR A O 1
ATOM 661 N N . TRP A 1 83 ? -3.774 -0.836 -11.546 1.00 97.88 83 TRP A N 1
ATOM 662 C CA . TRP A 1 83 ? -3.675 0.615 -11.755 1.00 97.88 83 TRP A CA 1
ATOM 663 C C . TRP A 1 83 ? -3.724 1.421 -10.453 1.00 97.88 83 TRP A C 1
ATOM 665 O O . TRP A 1 83 ? -3.030 2.426 -10.338 1.00 97.88 83 TRP A O 1
ATOM 675 N N . LYS A 1 84 ? -4.504 0.974 -9.460 1.00 98.25 84 LYS A N 1
ATOM 676 C CA . LYS A 1 84 ? -4.527 1.619 -8.140 1.00 98.25 84 LYS A CA 1
ATOM 677 C C . LYS A 1 84 ? -3.273 1.288 -7.344 1.00 98.25 84 LYS A C 1
ATOM 679 O O . LYS A 1 84 ? -2.711 2.179 -6.723 1.00 98.25 84 LYS A O 1
ATOM 684 N N . ALA A 1 85 ? -2.797 0.044 -7.413 1.00 98.50 85 ALA A N 1
ATOM 685 C CA . ALA A 1 85 ? -1.520 -0.332 -6.810 1.00 98.50 85 ALA A CA 1
ATOM 686 C C . ALA A 1 85 ? -0.378 0.560 -7.328 1.00 98.50 85 ALA A C 1
ATOM 688 O O . ALA A 1 85 ? 0.409 1.089 -6.549 1.00 98.50 85 ALA A O 1
ATOM 689 N N . LEU A 1 86 ? -0.360 0.809 -8.642 1.00 98.38 86 LEU A N 1
ATOM 690 C CA . LEU A 1 86 ? 0.606 1.690 -9.291 1.00 98.38 86 LEU A CA 1
ATOM 691 C C . LEU A 1 86 ? 0.535 3.135 -8.774 1.00 98.38 86 LEU A C 1
ATOM 693 O O . LEU A 1 86 ? 1.573 3.770 -8.617 1.00 98.38 86 LEU A O 1
ATOM 697 N N . GLU A 1 87 ? -0.665 3.667 -8.526 1.00 98.38 87 GLU A N 1
ATOM 698 C CA . GLU A 1 87 ? -0.835 5.015 -7.968 1.00 98.38 87 GLU A CA 1
ATOM 699 C C . GLU A 1 87 ? -0.157 5.141 -6.598 1.00 98.38 87 GLU A C 1
ATOM 701 O O . GLU A 1 87 ? 0.580 6.097 -6.362 1.00 98.38 87 GLU A O 1
ATOM 706 N N . TYR A 1 88 ? -0.362 4.163 -5.715 1.00 98.50 88 TYR A N 1
ATOM 707 C CA . TYR A 1 88 ? 0.208 4.192 -4.369 1.00 98.50 88 TYR A CA 1
ATOM 708 C C . TYR A 1 88 ? 1.715 3.924 -4.353 1.00 98.50 88 TYR A C 1
ATOM 710 O O . TYR A 1 88 ? 2.429 4.655 -3.672 1.00 98.50 88 TYR A O 1
ATOM 718 N N . PHE A 1 89 ? 2.227 2.999 -5.174 1.00 98.25 89 PHE A N 1
ATOM 719 C CA . PHE A 1 89 ? 3.679 2.827 -5.324 1.00 98.25 89 PHE A CA 1
ATOM 720 C C . PHE A 1 89 ? 4.365 4.084 -5.875 1.00 98.25 89 PHE A C 1
ATOM 722 O O . PHE A 1 89 ? 5.491 4.390 -5.498 1.00 98.25 89 PHE A O 1
ATOM 729 N N . LYS A 1 90 ? 3.707 4.858 -6.748 1.00 97.56 90 LYS A N 1
ATOM 730 C CA . LYS A 1 90 ? 4.262 6.141 -7.207 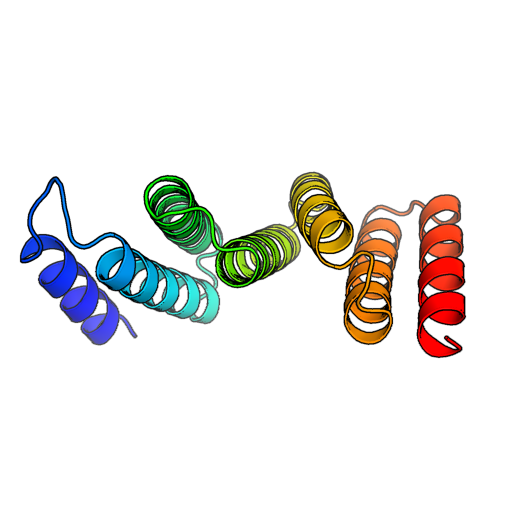1.00 97.56 90 LYS A CA 1
ATOM 731 C C . LYS A 1 90 ? 4.320 7.177 -6.084 1.00 97.56 90 LYS A C 1
ATOM 733 O O . LYS A 1 90 ? 5.340 7.841 -5.956 1.00 97.56 90 LYS A O 1
ATOM 738 N N . LYS A 1 91 ? 3.280 7.271 -5.249 1.00 97.50 91 LYS A N 1
ATOM 739 C CA . LYS A 1 91 ? 3.281 8.158 -4.070 1.00 97.50 91 LYS A CA 1
ATOM 740 C C . LYS A 1 91 ? 4.357 7.769 -3.052 1.00 97.50 91 LYS A C 1
ATOM 742 O O . LYS A 1 91 ? 4.991 8.641 -2.474 1.00 97.50 91 LYS A O 1
ATOM 747 N N . GLU A 1 92 ? 4.577 6.473 -2.843 1.00 96.62 92 GLU A N 1
ATOM 748 C CA . GLU A 1 92 ? 5.684 5.962 -2.026 1.00 96.62 92 GLU A CA 1
ATOM 749 C C . GLU A 1 92 ? 7.043 6.374 -2.612 1.00 96.62 92 GLU A C 1
ATOM 751 O O . GLU A 1 92 ? 7.871 6.942 -1.904 1.00 96.62 92 GLU A O 1
ATOM 756 N N . LEU A 1 93 ? 7.243 6.160 -3.918 1.00 95.56 93 LEU A N 1
ATOM 757 C CA . LEU A 1 93 ? 8.489 6.488 -4.614 1.00 95.56 93 LEU A CA 1
ATOM 758 C C . LEU A 1 93 ? 8.811 7.990 -4.576 1.00 95.56 93 LEU A C 1
ATOM 760 O O . LEU A 1 93 ? 9.974 8.356 -4.440 1.00 95.56 93 LEU A O 1
ATOM 764 N N . GLU A 1 94 ? 7.797 8.852 -4.684 1.00 95.25 94 GLU A N 1
ATOM 765 C CA . GLU A 1 94 ? 7.945 10.306 -4.527 1.00 95.25 94 GLU A CA 1
ATOM 766 C C . GLU A 1 94 ? 8.442 10.676 -3.132 1.00 95.25 94 GLU A C 1
ATOM 768 O O . GLU A 1 94 ? 9.266 11.576 -2.988 1.00 95.25 94 GLU A O 1
ATOM 773 N N . LEU A 1 95 ? 7.970 9.976 -2.096 1.00 94.12 95 LEU A N 1
ATOM 774 C CA . LEU A 1 95 ? 8.481 10.204 -0.757 1.00 94.12 95 LEU A CA 1
ATOM 775 C C . LEU A 1 95 ? 9.912 9.684 -0.647 1.00 94.12 95 LEU A C 1
ATOM 777 O O . LEU A 1 95 ? 10.739 10.417 -0.117 1.00 94.12 95 LEU A O 1
ATOM 781 N N . GLU A 1 96 ? 10.231 8.504 -1.185 1.00 90.44 96 GLU A N 1
ATOM 782 C CA . GLU A 1 96 ? 11.536 7.821 -1.099 1.00 90.44 96 GLU A CA 1
ATOM 783 C C . GLU A 1 96 ? 12.606 8.254 -2.122 1.00 90.44 96 GLU A C 1
ATOM 785 O O . GLU A 1 96 ? 13.607 7.563 -2.305 1.00 90.44 96 GLU A O 1
ATOM 790 N N . GLU A 1 97 ? 12.476 9.441 -2.723 1.00 81.62 97 GLU A N 1
ATOM 791 C CA . GLU A 1 97 ? 13.404 9.944 -3.756 1.00 81.62 97 GLU A CA 1
ATOM 792 C C . GLU A 1 97 ? 14.886 9.993 -3.324 1.00 81.62 97 GLU A C 1
ATOM 794 O O . GLU A 1 97 ? 15.781 9.834 -4.151 1.00 81.62 97 GLU A O 1
ATOM 799 N N . ASN A 1 98 ? 15.154 10.173 -2.026 1.00 87.88 98 ASN A N 1
ATOM 800 C CA . ASN A 1 98 ? 16.504 10.271 -1.457 1.00 87.88 98 ASN A CA 1
ATOM 801 C C . ASN A 1 98 ? 16.975 8.963 -0.795 1.00 87.88 98 ASN A C 1
ATOM 803 O O . ASN A 1 98 ? 17.966 8.962 -0.064 1.00 87.88 98 ASN A O 1
ATOM 807 N N . ASN A 1 99 ? 16.261 7.858 -1.017 1.00 92.56 99 ASN A N 1
ATOM 808 C CA . ASN A 1 99 ? 16.577 6.549 -0.460 1.00 92.56 99 ASN A CA 1
ATOM 809 C C . ASN A 1 99 ? 16.712 5.519 -1.594 1.00 92.56 99 ASN A C 1
ATOM 811 O O . ASN A 1 99 ? 15.743 4.827 -1.915 1.00 92.56 99 ASN A O 1
ATOM 815 N N . PRO A 1 100 ? 17.904 5.394 -2.213 1.00 92.38 100 PRO A N 1
ATOM 816 C CA . PRO A 1 100 ? 18.103 4.537 -3.384 1.00 92.38 100 PRO A CA 1
ATOM 817 C C . PRO A 1 100 ? 17.698 3.077 -3.145 1.00 92.38 100 PRO A C 1
ATOM 819 O O . PRO A 1 100 ? 17.128 2.436 -4.026 1.00 92.38 100 PRO A O 1
ATOM 822 N N . SER A 1 101 ? 17.913 2.565 -1.930 1.00 93.38 101 SER A N 1
ATOM 823 C CA . SER A 1 101 ? 17.528 1.202 -1.551 1.00 93.38 101 SER A CA 1
ATOM 824 C C . SER A 1 101 ? 16.013 0.990 -1.619 1.00 93.38 101 SER A C 1
ATOM 826 O O . SER A 1 101 ? 15.555 0.038 -2.253 1.00 93.38 101 SER A O 1
ATOM 828 N N . GLU A 1 102 ? 15.223 1.885 -1.019 1.00 93.56 102 GLU A N 1
ATOM 829 C CA . GLU A 1 102 ? 13.759 1.772 -1.071 1.00 93.56 102 GLU A CA 1
ATOM 830 C C . GLU A 1 102 ? 13.232 2.088 -2.470 1.00 93.56 102 GLU A C 1
ATOM 832 O O . GLU A 1 102 ? 12.476 1.298 -3.032 1.00 93.56 102 GLU A O 1
ATOM 837 N N . ALA A 1 103 ? 13.746 3.138 -3.116 1.00 93.75 103 ALA A N 1
ATOM 838 C CA . ALA A 1 103 ? 13.386 3.473 -4.4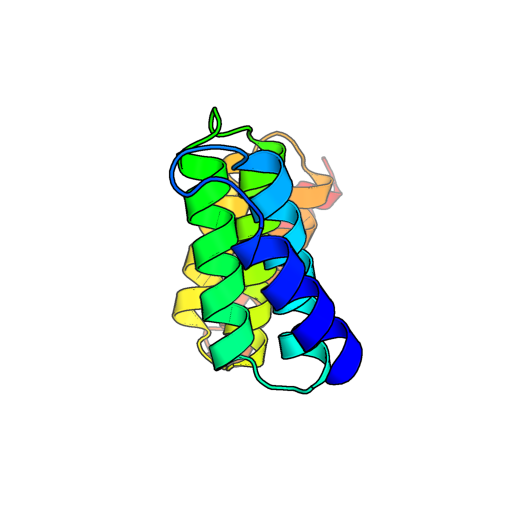87 1.00 93.75 103 ALA A CA 1
ATOM 839 C C . ALA A 1 103 ? 13.659 2.314 -5.465 1.00 93.75 103 ALA A C 1
ATOM 841 O O . ALA A 1 103 ? 12.912 2.124 -6.428 1.00 93.75 103 ALA A O 1
ATOM 842 N N . CYS A 1 104 ? 14.717 1.525 -5.254 1.00 94.88 104 CYS A N 1
ATOM 843 C CA . CYS A 1 104 ? 14.977 0.301 -6.010 1.00 94.88 104 CYS A CA 1
ATOM 844 C C . CYS A 1 104 ? 13.830 -0.709 -5.850 1.00 94.88 104 CYS A C 1
ATOM 846 O O . CYS A 1 104 ? 13.245 -1.133 -6.852 1.00 94.88 104 CYS A O 1
ATOM 848 N N . LYS A 1 105 ? 13.444 -1.037 -4.609 1.00 95.12 105 LYS A N 1
ATOM 849 C CA . LYS A 1 105 ? 12.351 -1.982 -4.322 1.00 95.12 105 LYS A CA 1
ATOM 850 C C . LYS A 1 105 ? 11.021 -1.511 -4.905 1.00 95.12 105 LYS A C 1
ATOM 852 O O . LYS A 1 105 ? 10.340 -2.289 -5.574 1.00 95.12 105 LYS A O 1
ATOM 857 N N . THR A 1 106 ? 10.669 -0.239 -4.721 1.00 96.12 106 THR A N 1
ATOM 858 C CA . THR A 1 106 ? 9.419 0.319 -5.250 1.00 96.12 106 THR A CA 1
ATOM 859 C C . THR A 1 106 ? 9.397 0.256 -6.782 1.00 96.12 106 THR A C 1
ATOM 861 O O . THR A 1 106 ? 8.385 -0.125 -7.370 1.00 96.12 106 THR A O 1
ATOM 864 N N . ASN A 1 107 ? 10.520 0.531 -7.462 1.00 96.56 107 ASN A N 1
ATOM 865 C CA . ASN A 1 107 ? 10.605 0.378 -8.920 1.00 96.56 107 ASN A CA 1
ATOM 866 C C . ASN A 1 107 ? 10.465 -1.085 -9.374 1.00 96.56 107 ASN A C 1
ATOM 868 O O . ASN A 1 107 ? 9.807 -1.335 -10.384 1.00 96.56 107 ASN A O 1
ATOM 872 N N . MET A 1 108 ? 11.003 -2.053 -8.624 1.00 96.94 108 MET A N 1
ATOM 873 C CA . MET A 1 108 ? 10.781 -3.477 -8.910 1.00 96.94 108 MET A CA 1
ATOM 874 C C . MET A 1 108 ? 9.301 -3.864 -8.785 1.00 96.94 108 MET A C 1
ATOM 876 O O . MET A 1 108 ? 8.778 -4.550 -9.663 1.00 96.94 108 MET A O 1
ATOM 880 N N . ASN A 1 109 ? 8.605 -3.376 -7.754 1.00 97.56 109 ASN A N 1
ATOM 881 C CA . ASN A 1 109 ? 7.165 -3.598 -7.587 1.00 97.56 109 ASN A CA 1
ATOM 882 C C . ASN A 1 109 ? 6.355 -2.985 -8.741 1.00 97.56 109 ASN A C 1
ATOM 884 O O . ASN A 1 109 ? 5.425 -3.603 -9.258 1.00 97.56 109 ASN A O 1
ATOM 888 N N . ILE A 1 110 ? 6.723 -1.784 -9.196 1.00 98.06 110 ILE A N 1
ATOM 889 C CA . ILE A 1 110 ? 6.079 -1.142 -10.348 1.00 98.06 110 ILE A CA 1
ATOM 890 C C . ILE A 1 110 ? 6.319 -1.941 -11.641 1.00 98.06 110 ILE A C 1
ATOM 892 O O . ILE A 1 110 ? 5.387 -2.134 -12.426 1.00 98.06 110 ILE A O 1
ATOM 896 N N . ALA A 1 111 ? 7.537 -2.440 -11.866 1.00 97.69 111 ALA A N 1
ATOM 897 C CA . ALA A 1 111 ? 7.849 -3.280 -13.021 1.00 97.69 111 ALA A CA 1
ATOM 898 C C . ALA A 1 111 ? 7.058 -4.604 -13.007 1.00 97.69 111 ALA A C 1
ATOM 900 O O . ALA A 1 111 ? 6.547 -5.038 -14.046 1.00 97.69 111 ALA A O 1
ATOM 901 N N . GLU A 1 112 ? 6.879 -5.213 -11.830 1.00 97.75 112 GLU A N 1
ATOM 902 C CA . GLU A 1 112 ? 6.008 -6.379 -11.644 1.00 97.75 112 GLU A CA 1
ATOM 903 C C . GLU A 1 112 ? 4.559 -6.057 -12.047 1.00 97.75 112 GLU A C 1
ATOM 905 O O . GLU A 1 112 ? 3.947 -6.806 -12.810 1.00 97.75 112 GLU A O 1
ATOM 910 N N . LEU A 1 113 ? 4.016 -4.912 -11.621 1.00 98.12 113 LEU A N 1
ATOM 911 C CA . LEU A 1 113 ? 2.666 -4.494 -12.015 1.00 98.12 113 LEU A CA 1
ATOM 912 C C . LEU A 1 113 ? 2.523 -4.325 -13.530 1.00 98.12 113 LEU A C 1
ATOM 914 O O . LEU A 1 113 ? 1.535 -4.785 -14.103 1.00 98.12 113 LEU A O 1
ATOM 918 N N . TYR A 1 114 ? 3.492 -3.697 -14.199 1.00 98.25 114 TYR A N 1
ATOM 919 C CA . TYR A 1 114 ? 3.461 -3.573 -15.660 1.00 98.25 114 TYR A CA 1
ATOM 920 C C . TYR A 1 114 ? 3.576 -4.927 -16.363 1.00 98.25 114 TYR A C 1
ATOM 922 O O . TYR A 1 114 ? 2.896 -5.144 -17.366 1.00 98.25 114 TYR A O 1
ATOM 930 N N . THR A 1 115 ? 4.325 -5.873 -15.791 1.00 97.50 115 THR A N 1
ATOM 931 C CA . THR A 1 115 ? 4.350 -7.267 -16.262 1.00 97.50 115 THR A CA 1
ATOM 932 C C . THR A 1 115 ? 2.958 -7.894 -16.192 1.00 97.50 115 THR A C 1
ATOM 934 O O . THR A 1 115 ? 2.487 -8.460 -17.177 1.00 97.50 115 THR A O 1
ATOM 937 N N . LEU A 1 116 ? 2.262 -7.743 -15.060 1.00 96.62 116 LEU A N 1
ATOM 938 C CA . LEU A 1 116 ? 0.901 -8.261 -14.864 1.00 96.62 116 LEU A CA 1
ATOM 939 C C . LEU A 1 116 ? -0.129 -7.605 -15.798 1.00 96.62 116 LEU A C 1
ATOM 941 O O . LEU A 1 116 ? -1.132 -8.230 -16.142 1.00 96.62 116 LEU A O 1
ATOM 945 N N . MET A 1 117 ? 0.117 -6.364 -16.222 1.00 97.44 117 MET A N 1
ATOM 946 C CA . MET A 1 117 ? -0.720 -5.634 -17.180 1.00 97.44 117 MET A CA 1
ATOM 947 C C . MET A 1 117 ? -0.341 -5.885 -18.651 1.00 97.44 117 MET A C 1
ATOM 949 O O . MET A 1 117 ? -1.086 -5.472 -19.537 1.00 97.44 117 MET A O 1
ATOM 953 N N . GLY A 1 118 ? 0.781 -6.559 -18.926 1.00 96.38 118 GLY A N 1
ATOM 954 C CA . GLY A 1 118 ? 1.281 -6.808 -20.283 1.00 96.38 118 GLY A CA 1
ATOM 955 C C . GLY A 1 118 ? 1.965 -5.605 -20.948 1.00 96.38 118 GLY A C 1
ATOM 956 O O . GLY A 1 118 ? 2.146 -5.608 -22.163 1.00 96.38 118 GLY A O 1
ATOM 957 N N . ASP A 1 119 ? 2.351 -4.585 -20.179 1.00 97.44 119 ASP A N 1
ATOM 958 C CA . ASP A 1 119 ? 3.036 -3.381 -20.665 1.00 97.44 119 ASP A CA 1
ATOM 959 C C . ASP A 1 119 ? 4.559 -3.577 -20.567 1.00 97.44 119 ASP A C 1
ATOM 961 O O . ASP A 1 119 ? 5.202 -3.239 -19.572 1.00 97.44 119 ASP A O 1
ATOM 965 N N . THR A 1 120 ? 5.135 -4.215 -21.588 1.00 96.56 120 THR A N 1
ATOM 966 C CA . THR A 1 120 ? 6.564 -4.570 -21.611 1.00 96.56 120 THR A CA 1
ATOM 967 C C . THR A 1 120 ? 7.473 -3.340 -21.622 1.00 96.56 120 THR A C 1
ATOM 969 O O . THR A 1 120 ? 8.500 -3.349 -20.947 1.00 96.56 120 THR A O 1
ATOM 972 N N . ASP A 1 121 ? 7.092 -2.278 -22.331 1.00 97.44 121 ASP A N 1
ATOM 973 C CA . ASP A 1 121 ? 7.925 -1.081 -22.472 1.00 97.44 121 ASP A CA 1
ATOM 974 C C . ASP A 1 121 ? 8.127 -0.391 -21.116 1.00 97.44 121 ASP A C 1
ATOM 976 O O . ASP A 1 121 ? 9.259 -0.125 -20.706 1.00 97.44 121 ASP A O 1
ATOM 980 N N . ARG A 1 122 ? 7.039 -0.175 -20.362 1.00 97.31 122 ARG A N 1
ATOM 981 C CA . ARG A 1 122 ? 7.130 0.446 -19.031 1.00 97.31 122 ARG A CA 1
ATOM 982 C C . ARG A 1 122 ? 7.724 -0.481 -17.979 1.00 97.31 122 ARG A C 1
ATOM 984 O O . ARG A 1 122 ? 8.366 -0.013 -17.042 1.00 97.31 122 ARG A O 1
ATOM 991 N N . MET A 1 123 ? 7.532 -1.790 -18.123 1.00 97.50 123 MET A N 1
ATOM 992 C CA . MET A 1 123 ? 8.218 -2.775 -17.289 1.00 97.50 123 MET A CA 1
ATOM 993 C C . MET A 1 123 ? 9.742 -2.631 -17.414 1.00 97.50 123 MET A C 1
ATOM 995 O O . MET A 1 123 ? 10.416 -2.511 -16.390 1.00 97.50 123 MET A O 1
ATOM 999 N N . ILE A 1 124 ? 10.276 -2.564 -18.641 1.00 97.50 124 ILE A N 1
ATOM 1000 C CA . ILE A 1 124 ? 11.719 -2.400 -18.886 1.00 97.50 124 ILE A CA 1
ATOM 1001 C C . ILE A 1 124 ? 12.215 -1.077 -18.297 1.00 97.50 124 ILE A C 1
ATOM 1003 O O . ILE A 1 124 ? 13.201 -1.075 -17.563 1.00 97.50 124 ILE A O 1
ATOM 1007 N N . GLU A 1 125 ? 11.494 0.023 -18.539 1.00 97.06 125 GLU A N 1
ATOM 1008 C CA . GLU A 1 125 ? 11.842 1.347 -18.005 1.00 97.06 125 GLU A CA 1
ATOM 1009 C C . GLU A 1 125 ? 12.030 1.321 -16.477 1.00 97.06 125 GLU A C 1
ATOM 1011 O O . GLU A 1 125 ? 12.994 1.870 -15.940 1.00 97.06 125 GLU A O 1
ATOM 1016 N N . HIS A 1 126 ? 11.119 0.668 -15.750 1.00 96.31 126 HIS A N 1
ATOM 1017 C CA . HIS A 1 126 ? 11.197 0.600 -14.293 1.00 96.31 126 HIS A CA 1
ATOM 1018 C C . HIS A 1 126 ? 12.257 -0.383 -13.781 1.00 96.31 126 HIS A C 1
ATOM 1020 O O . HIS A 1 126 ? 12.873 -0.109 -12.750 1.00 96.31 126 HIS A O 1
ATOM 1026 N N . TYR A 1 127 ? 12.554 -1.467 -14.504 1.00 95.44 127 TYR A N 1
ATOM 1027 C CA . TYR A 1 127 ? 13.712 -2.308 -14.179 1.00 95.44 127 TYR A CA 1
ATOM 1028 C C . TYR A 1 127 ? 15.038 -1.562 -14.339 1.00 95.44 127 TYR A C 1
ATOM 1030 O O . TYR A 1 127 ? 15.927 -1.712 -13.501 1.00 95.44 127 TYR A O 1
ATOM 1038 N N . GLU A 1 128 ? 15.177 -0.737 -15.377 1.00 96.00 128 GLU A N 1
ATOM 1039 C CA . GLU A 1 128 ? 16.375 0.084 -15.573 1.00 96.00 128 GLU A CA 1
ATOM 1040 C C . GLU A 1 128 ? 16.545 1.103 -14.441 1.00 96.00 128 GLU A C 1
ATOM 1042 O O . GLU A 1 128 ? 17.636 1.219 -13.881 1.00 96.00 128 GLU A O 1
ATOM 1047 N N . LYS A 1 129 ? 15.457 1.767 -14.024 1.00 94.44 129 LYS A N 1
ATOM 1048 C CA . LYS A 1 129 ? 15.466 2.657 -12.849 1.00 94.44 129 LYS A CA 1
ATOM 1049 C C . LYS A 1 129 ? 15.864 1.920 -11.571 1.00 94.44 129 LYS A C 1
ATOM 1051 O O . LYS A 1 129 ? 16.712 2.410 -10.831 1.00 94.44 129 LYS A O 1
ATOM 1056 N N . ALA A 1 130 ? 15.297 0.736 -11.323 1.00 93.00 130 ALA A N 1
ATOM 1057 C CA . ALA A 1 130 ? 15.656 -0.075 -10.160 1.00 93.00 130 ALA A CA 1
ATOM 1058 C C . ALA A 1 130 ? 17.151 -0.435 -10.158 1.00 93.00 130 ALA A C 1
ATOM 1060 O O . ALA A 1 130 ? 17.816 -0.323 -9.130 1.00 93.00 130 ALA A O 1
ATOM 1061 N N . LYS A 1 131 ? 17.703 -0.801 -11.321 1.00 92.19 131 LYS A N 1
ATOM 1062 C CA . LYS A 1 131 ? 19.126 -1.117 -11.463 1.00 92.19 131 LYS A CA 1
ATOM 1063 C C . LYS A 1 131 ? 20.017 0.084 -11.130 1.00 92.19 131 LYS A C 1
ATOM 1065 O O . LYS A 1 131 ? 20.941 -0.069 -10.338 1.00 92.19 131 LYS A O 1
ATOM 1070 N N . ILE A 1 132 ? 19.708 1.267 -11.664 1.00 91.56 132 ILE A N 1
ATOM 1071 C CA . ILE A 1 132 ? 20.453 2.504 -11.365 1.00 91.56 132 ILE A CA 1
ATOM 1072 C C . ILE A 1 132 ? 20.425 2.804 -9.859 1.00 91.56 132 ILE A C 1
ATOM 1074 O O . ILE A 1 132 ? 21.460 3.103 -9.265 1.00 91.56 132 ILE A O 1
ATOM 1078 N N . ASN A 1 133 ? 19.258 2.653 -9.226 1.00 87.69 133 ASN A N 1
ATOM 1079 C CA . ASN A 1 133 ? 19.096 2.873 -7.790 1.00 87.69 133 ASN A CA 1
ATOM 1080 C C . ASN A 1 133 ? 19.891 1.872 -6.935 1.00 87.69 133 ASN A C 1
ATOM 1082 O O . ASN A 1 133 ? 20.332 2.222 -5.850 1.00 87.69 133 ASN A O 1
ATOM 1086 N N . SER A 1 134 ? 20.088 0.637 -7.408 1.00 86.25 134 SER A N 1
ATOM 1087 C CA . SER A 1 134 ? 20.890 -0.373 -6.698 1.00 86.25 134 SER A CA 1
ATOM 1088 C C . SER A 1 134 ? 22.403 -0.132 -6.765 1.00 86.25 134 SER A C 1
ATOM 1090 O O . SER A 1 134 ? 23.148 -0.681 -5.956 1.00 86.25 134 SER A O 1
ATOM 1092 N N . GLU A 1 135 ? 22.851 0.658 -7.742 1.00 80.62 135 GLU A N 1
ATOM 1093 C CA . GLU A 1 135 ? 24.262 0.976 -7.992 1.00 80.62 135 GLU A CA 1
ATOM 1094 C C . GLU A 1 135 ? 24.688 2.323 -7.368 1.00 80.62 135 GLU A C 1
ATOM 1096 O O . GLU A 1 135 ? 25.876 2.651 -7.399 1.00 80.62 135 GLU A O 1
ATOM 1101 N N . SER A 1 136 ? 23.733 3.089 -6.820 1.00 71.62 136 SER A N 1
ATOM 1102 C CA . SER A 1 136 ? 23.918 4.417 -6.205 1.00 71.62 136 SER A CA 1
ATOM 1103 C C . SER A 1 136 ? 24.097 4.334 -4.691 1.00 71.62 136 SER A C 1
ATOM 1105 O O . SER A 1 136 ? 24.975 5.059 -4.172 1.00 71.62 136 SER A O 1
#

Radius of gyration: 16.42 Å; chains: 1; bounding box: 39×30×46 Å